Protein AF-A0A5R8NEC6-F1 (afdb_monomer_lite)

Secondary structure (DSSP, 8-state):
-HHHHHHHHHHHHHHHHHHHHT-GGGHHHHHHHHHHH-TTSHHHHHHH-HHHHHHHHHHHHHHHHHHHHT--GGGHHHHHHHHHHHHHHHHHHTT-

Radius of gyration: 14.36 Å; chains: 1; bounding box: 32×22×40 Å

Structure (mmCIF, N/CA/C/O backbone):
data_AF-A0A5R8NEC6-F1
#
_entry.id   AF-A0A5R8NEC6-F1
#
loop_
_atom_site.group_PDB
_atom_site.id
_atom_site.type_symbol
_atom_site.label_atom_id
_atom_site.label_alt_id
_atom_site.label_comp_id
_atom_site.label_asym_id
_atom_site.label_entity_id
_atom_site.label_seq_id
_atom_site.pdbx_PDB_ins_code
_atom_site.Cartn_x
_atom_site.Cartn_y
_atom_site.Cartn_z
_atom_site.occupancy
_atom_site.B_iso_or_equiv
_atom_site.auth_seq_id
_atom_site.auth_comp_id
_atom_site.auth_asym_id
_atom_site.auth_atom_id
_atom_site.pdbx_PDB_model_num
ATOM 1 N N . MET A 1 1 ? -15.737 1.776 15.494 1.00 89.31 1 MET A N 1
ATOM 2 C CA . MET A 1 1 ? -15.108 2.584 14.420 1.00 89.31 1 MET A CA 1
ATOM 3 C C . MET A 1 1 ? -13.775 2.006 13.953 1.00 89.31 1 MET A C 1
ATOM 5 O O . MET A 1 1 ? -13.574 1.937 12.751 1.00 89.31 1 MET A O 1
ATOM 9 N N . THR A 1 2 ? -12.916 1.511 14.851 1.00 95.81 2 THR A N 1
ATOM 10 C CA . THR A 1 2 ? -11.612 0.889 14.530 1.00 95.81 2 THR A CA 1
ATOM 11 C C . THR A 1 2 ? -11.653 -0.143 13.399 1.00 95.81 2 THR A C 1
ATOM 13 O O . THR A 1 2 ? -10.939 0.017 12.419 1.00 95.81 2 THR A O 1
ATOM 16 N N . VAL A 1 3 ? -12.521 -1.160 13.482 1.00 96.38 3 VAL A N 1
ATOM 17 C CA . VAL A 1 3 ? -12.609 -2.211 12.447 1.00 96.38 3 VAL A CA 1
ATOM 18 C C . VAL A 1 3 ? -12.964 -1.631 11.077 1.00 96.38 3 VAL A C 1
ATOM 20 O O . VAL A 1 3 ? -12.303 -1.944 10.095 1.00 96.38 3 VAL A O 1
ATOM 23 N N . LEU A 1 4 ? -13.958 -0.737 11.015 1.00 97.69 4 LEU A N 1
ATOM 24 C CA . LEU A 1 4 ? -14.341 -0.058 9.775 1.00 97.69 4 LEU A CA 1
ATOM 25 C C . LEU A 1 4 ? -13.160 0.722 9.178 1.00 97.69 4 LEU A C 1
ATOM 27 O O . LEU A 1 4 ? -12.907 0.608 7.984 1.00 97.69 4 LEU A O 1
ATOM 31 N N . ILE A 1 5 ? -12.412 1.462 10.005 1.00 97.88 5 ILE A N 1
ATOM 32 C CA . ILE A 1 5 ? -11.220 2.208 9.570 1.00 97.88 5 ILE A CA 1
ATOM 33 C C . ILE A 1 5 ? -10.177 1.261 8.975 1.00 97.88 5 ILE A C 1
ATOM 35 O O . ILE A 1 5 ? -9.671 1.532 7.892 1.00 97.88 5 ILE A O 1
ATOM 39 N N . LEU A 1 6 ? -9.881 0.142 9.642 1.00 97.69 6 LEU A N 1
ATOM 40 C CA . LEU A 1 6 ? -8.893 -0.822 9.155 1.00 97.69 6 LEU A CA 1
ATOM 41 C C . LEU A 1 6 ? -9.325 -1.493 7.848 1.00 97.69 6 LEU A C 1
ATOM 43 O O . LEU A 1 6 ? -8.501 -1.644 6.952 1.00 97.69 6 LEU A O 1
ATOM 47 N N . VAL A 1 7 ? -10.604 -1.856 7.713 1.00 98.19 7 VAL A N 1
ATOM 48 C CA . VAL A 1 7 ? -11.138 -2.441 6.473 1.00 98.19 7 VAL A CA 1
ATOM 49 C C . VAL A 1 7 ? -11.041 -1.442 5.323 1.00 98.19 7 VAL A C 1
ATOM 51 O O . VAL A 1 7 ? -10.497 -1.772 4.271 1.00 98.19 7 VAL A O 1
ATOM 54 N N . LEU A 1 8 ? -11.512 -0.206 5.523 1.00 98.25 8 LEU A N 1
ATOM 55 C CA . LEU A 1 8 ? -11.415 0.847 4.509 1.00 98.25 8 LEU A CA 1
ATOM 56 C C . LEU A 1 8 ? -9.959 1.151 4.151 1.00 98.25 8 LEU A C 1
ATOM 58 O O . LEU A 1 8 ? -9.640 1.346 2.980 1.00 98.25 8 LEU A O 1
ATOM 62 N N . TRP A 1 9 ? -9.069 1.147 5.141 1.00 98.31 9 TRP A N 1
ATOM 63 C CA . TRP A 1 9 ? -7.641 1.332 4.926 1.00 98.31 9 TRP A CA 1
ATOM 64 C C . TRP A 1 9 ? -7.026 0.195 4.100 1.00 98.31 9 TRP A C 1
ATOM 66 O O . TRP A 1 9 ? -6.323 0.480 3.135 1.00 98.31 9 TRP A O 1
ATOM 76 N N . VAL A 1 10 ? -7.333 -1.074 4.389 1.00 98.25 10 VAL A N 1
ATOM 77 C CA . VAL A 1 10 ? -6.856 -2.216 3.582 1.00 98.25 10 VAL A CA 1
ATOM 78 C C . VAL A 1 10 ? -7.362 -2.114 2.139 1.00 98.25 10 VAL A C 1
ATOM 80 O O . VAL A 1 10 ? -6.585 -2.295 1.203 1.00 98.25 10 VAL A O 1
ATOM 83 N N . LEU A 1 11 ? -8.632 -1.752 1.934 1.00 97.69 11 LEU A N 1
ATOM 84 C CA . LEU A 1 11 ? -9.184 -1.526 0.592 1.00 97.69 11 LEU A CA 1
ATOM 85 C C . LEU A 1 11 ? -8.492 -0.358 -0.128 1.00 97.69 11 LEU A C 1
ATOM 87 O O . LEU A 1 11 ? -8.232 -0.436 -1.331 1.00 97.69 11 LEU A O 1
ATOM 91 N N . ALA A 1 12 ? -8.145 0.708 0.596 1.00 98.06 12 ALA A N 1
ATOM 92 C CA . ALA A 1 12 ? -7.376 1.821 0.050 1.00 98.06 12 ALA A CA 1
ATOM 93 C C . ALA A 1 12 ? -5.956 1.385 -0.351 1.00 98.06 12 ALA A C 1
ATOM 95 O O . ALA A 1 12 ? -5.517 1.709 -1.457 1.00 98.06 12 ALA A O 1
ATOM 96 N N . VAL A 1 13 ? -5.264 0.599 0.485 1.00 98.31 13 VAL A N 1
ATOM 97 C CA . VAL A 1 13 ? -3.957 -0.002 0.155 1.00 98.31 13 VAL A CA 1
ATOM 98 C C . VAL A 1 13 ? -4.070 -0.848 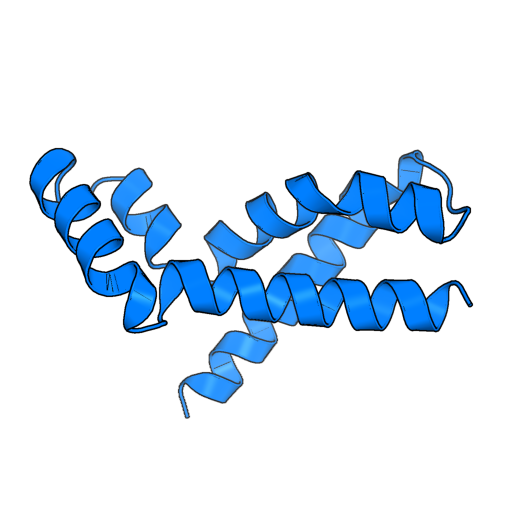-1.111 1.00 98.31 13 VAL A C 1
ATOM 100 O O . VAL A 1 13 ? -3.248 -0.693 -2.019 1.00 98.31 13 VAL A O 1
ATOM 103 N N . ALA A 1 14 ? -5.110 -1.676 -1.228 1.00 97.38 14 ALA A N 1
ATOM 104 C CA . ALA A 1 14 ? -5.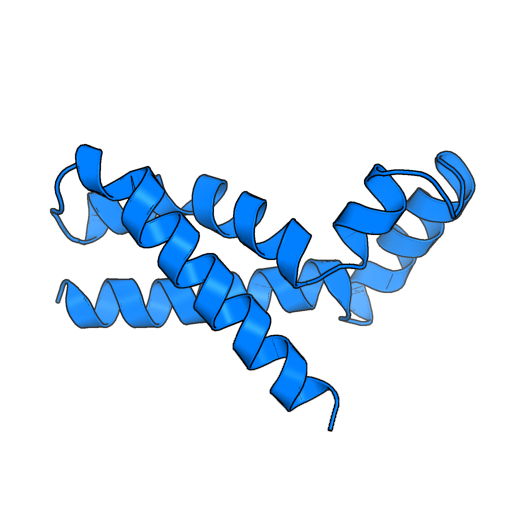350 -2.482 -2.419 1.00 97.38 14 ALA A CA 1
ATOM 105 C C . ALA A 1 14 ? -5.553 -1.623 -3.674 1.00 97.38 14 ALA A C 1
ATOM 107 O O . ALA A 1 14 ? -4.927 -1.871 -4.711 1.00 97.38 14 ALA A O 1
ATOM 108 N N . ARG A 1 15 ? -6.355 -0.556 -3.577 1.00 96.50 15 ARG A N 1
ATOM 109 C CA . ARG A 1 15 ? -6.608 0.350 -4.703 1.00 96.50 15 ARG A CA 1
ATOM 110 C C . ARG A 1 15 ? -5.348 1.088 -5.148 1.00 96.50 15 ARG A C 1
ATOM 112 O O . ARG A 1 15 ? -5.079 1.147 -6.347 1.00 96.50 15 ARG A O 1
ATOM 119 N N . VAL A 1 16 ? -4.567 1.618 -4.209 1.00 97.31 16 VAL A N 1
ATOM 120 C CA . VAL A 1 16 ? -3.304 2.311 -4.511 1.00 97.31 16 VAL A CA 1
ATOM 121 C C . VAL A 1 16 ? -2.283 1.341 -5.106 1.00 97.31 16 VAL A C 1
ATOM 123 O O . VAL A 1 16 ? -1.633 1.664 -6.095 1.00 97.31 16 VAL A O 1
ATOM 126 N N . THR A 1 17 ? -2.190 0.122 -4.576 1.00 97.19 17 THR A N 1
ATOM 127 C CA . THR A 1 17 ? -1.315 -0.929 -5.120 1.00 97.19 17 THR A CA 1
ATOM 128 C C . THR A 1 17 ? -1.675 -1.244 -6.572 1.00 97.19 17 THR A C 1
ATOM 130 O O . THR A 1 17 ? -0.793 -1.281 -7.432 1.00 97.19 17 THR A O 1
ATOM 133 N N . ARG A 1 18 ? -2.967 -1.410 -6.884 1.00 95.25 18 ARG A N 1
ATOM 134 C CA . ARG A 1 18 ? -3.441 -1.628 -8.260 1.00 95.25 18 ARG A CA 1
ATOM 135 C C . ARG A 1 18 ? -3.156 -0.429 -9.165 1.00 95.25 18 ARG A C 1
ATOM 137 O O . ARG A 1 18 ? -2.744 -0.627 -10.309 1.00 95.25 18 ARG A O 1
ATOM 144 N N . LEU A 1 19 ? -3.325 0.790 -8.646 1.00 95.75 19 LEU A N 1
ATOM 145 C CA . LEU A 1 19 ? -2.990 2.022 -9.358 1.00 95.75 19 LEU A CA 1
ATOM 146 C C . LEU A 1 19 ? -1.512 2.043 -9.747 1.00 95.75 19 LEU A C 1
ATOM 148 O O . LEU A 1 19 ? -1.198 2.342 -10.889 1.00 95.75 19 LEU A O 1
ATOM 152 N N . VAL A 1 20 ? -0.611 1.678 -8.834 1.00 95.75 20 VAL A N 1
ATOM 153 C CA . VAL A 1 20 ? 0.834 1.646 -9.105 1.00 95.75 20 VAL A CA 1
ATOM 154 C C . VAL A 1 20 ? 1.199 0.544 -10.097 1.00 95.75 20 VAL A C 1
ATOM 156 O O . VAL A 1 20 ? 2.011 0.784 -10.982 1.00 95.75 20 VAL A O 1
ATOM 159 N N . THR A 1 21 ? 0.608 -0.646 -9.961 1.00 95.50 21 THR A N 1
ATOM 160 C CA . THR A 1 21 ? 1.134 -1.862 -10.607 1.00 95.50 21 THR A CA 1
ATOM 161 C C . THR A 1 21 ? 0.443 -2.297 -11.880 1.00 95.50 21 THR A C 1
ATOM 163 O O . THR A 1 21 ? 1.066 -3.005 -12.672 1.00 95.50 21 THR A O 1
ATOM 166 N N . ARG A 1 22 ? -0.820 -1.913 -12.099 1.00 93.19 22 ARG A N 1
ATOM 167 C CA . ARG A 1 22 ? -1.636 -2.427 -13.216 1.00 93.19 22 ARG A CA 1
ATOM 168 C C . ARG A 1 22 ? -2.396 -1.346 -13.971 1.00 93.19 22 ARG A C 1
ATOM 170 O O . ARG A 1 22 ? -2.528 -1.457 -15.186 1.00 93.19 22 ARG A O 1
ATOM 177 N N . ASP A 1 23 ? -2.858 -0.303 -13.292 1.00 94.38 23 ASP A N 1
ATOM 178 C CA . ASP A 1 23 ? -3.777 0.681 -13.869 1.00 94.38 23 ASP A CA 1
ATOM 179 C C . ASP A 1 23 ? -3.195 1.435 -15.077 1.00 94.38 23 ASP A C 1
ATOM 181 O O . ASP A 1 23 ? -2.049 1.892 -15.064 1.00 94.38 23 ASP A O 1
ATOM 185 N N . LYS A 1 24 ? -4.002 1.581 -16.133 1.00 93.81 24 LYS A N 1
ATOM 186 C CA . LYS A 1 24 ? -3.602 2.229 -17.388 1.00 93.81 24 LYS A CA 1
ATOM 187 C C . LYS A 1 24 ? -3.104 3.658 -17.165 1.00 93.81 24 LYS A C 1
ATOM 189 O O . LYS A 1 24 ? -2.198 4.096 -17.867 1.00 93.81 24 LYS A O 1
ATOM 194 N N . LEU A 1 25 ? -3.629 4.357 -16.158 1.00 95.12 25 LEU A N 1
ATOM 195 C CA . LEU A 1 25 ? -3.241 5.734 -15.861 1.00 95.12 25 LEU A CA 1
ATOM 196 C C . LEU A 1 25 ? -1.751 5.873 -15.504 1.00 95.12 25 LEU A C 1
ATOM 198 O O . LEU A 1 25 ? -1.125 6.871 -15.852 1.00 95.12 25 LEU A O 1
ATOM 202 N N . THR A 1 26 ? -1.161 4.875 -14.841 1.00 95.06 26 THR A N 1
ATOM 203 C CA . THR A 1 26 ? 0.258 4.883 -14.434 1.00 95.06 26 THR A CA 1
ATOM 204 C C . THR A 1 26 ? 1.159 4.099 -15.384 1.00 95.06 26 THR A C 1
ATOM 206 O O . THR A 1 26 ? 2.362 3.984 -15.147 1.00 95.06 26 THR A O 1
ATOM 209 N N . GLU A 1 27 ? 0.619 3.561 -16.477 1.00 95.81 27 GLU A N 1
ATOM 210 C CA . GLU A 1 27 ? 1.410 2.912 -17.524 1.00 95.81 27 GLU A CA 1
ATOM 211 C C . GLU A 1 27 ? 2.547 3.797 -18.073 1.00 95.81 27 GLU A C 1
ATOM 213 O O . GLU A 1 27 ? 3.673 3.298 -18.115 1.00 95.81 27 GLU A O 1
ATOM 218 N N . PRO A 1 28 ? 2.352 5.091 -18.425 1.00 95.56 28 PRO A N 1
ATOM 219 C CA . PRO A 1 28 ? 3.456 5.922 -18.916 1.00 95.56 28 PRO A CA 1
ATOM 220 C C . PRO A 1 28 ? 4.571 6.099 -17.877 1.00 95.56 28 PRO A C 1
ATOM 222 O O . PRO A 1 28 ? 5.746 6.183 -18.226 1.00 95.56 28 PRO A O 1
ATOM 225 N N . PHE A 1 29 ? 4.228 6.112 -16.586 1.00 95.06 29 PHE A N 1
ATOM 226 C CA . PHE A 1 29 ? 5.220 6.147 -15.514 1.00 95.06 29 PHE A CA 1
ATOM 227 C C . PHE A 1 29 ? 6.000 4.829 -15.431 1.00 95.06 29 PHE A C 1
ATOM 229 O O . PHE A 1 29 ? 7.227 4.841 -15.348 1.00 95.06 29 PHE A O 1
ATOM 236 N N . ARG A 1 30 ? 5.314 3.684 -15.504 1.00 94.62 30 ARG A N 1
ATOM 237 C CA . ARG A 1 30 ? 5.949 2.358 -15.459 1.00 94.62 30 ARG A CA 1
ATOM 238 C C . ARG A 1 30 ? 6.882 2.119 -16.645 1.00 94.62 30 ARG A C 1
ATOM 240 O O . ARG A 1 30 ? 8.007 1.660 -16.450 1.00 94.62 30 ARG A O 1
ATOM 247 N N . THR A 1 31 ? 6.468 2.488 -17.854 1.00 95.62 31 THR A N 1
ATOM 248 C CA . THR A 1 31 ? 7.322 2.385 -19.049 1.00 95.62 31 THR A CA 1
ATOM 249 C C . THR A 1 31 ? 8.513 3.339 -18.970 1.00 95.62 31 THR A C 1
ATOM 251 O O . THR A 1 31 ? 9.638 2.951 -19.295 1.00 95.62 31 THR A O 1
ATOM 254 N N . TRP A 1 32 ? 8.320 4.554 -18.448 1.00 96.12 32 TRP A N 1
ATOM 255 C CA . TRP A 1 32 ? 9.422 5.473 -18.157 1.00 96.12 32 TRP A CA 1
ATOM 256 C C . TRP A 1 32 ? 10.426 4.888 -17.148 1.00 96.12 32 TRP A C 1
ATOM 258 O O . TRP A 1 32 ? 11.636 4.984 -17.354 1.00 96.12 32 TRP A O 1
ATOM 268 N N . VAL A 1 33 ? 9.959 4.221 -16.086 1.00 95.69 33 VAL A N 1
ATOM 269 C CA . VAL A 1 33 ? 10.841 3.540 -15.121 1.00 95.69 33 VAL A CA 1
ATOM 270 C C . VAL A 1 33 ? 11.653 2.438 -15.804 1.00 95.69 33 VAL A C 1
ATOM 272 O O . VAL A 1 33 ? 12.870 2.390 -15.623 1.00 95.69 33 VAL A O 1
ATOM 275 N N . VAL A 1 34 ? 11.013 1.592 -16.614 1.00 95.94 34 VAL A N 1
ATOM 276 C CA . VAL A 1 34 ? 11.686 0.494 -17.331 1.00 95.94 34 VAL A CA 1
ATOM 277 C C . VAL A 1 34 ? 12.731 1.030 -18.308 1.00 95.94 34 VAL A C 1
ATOM 279 O O . VAL A 1 34 ? 13.868 0.565 -18.304 1.00 95.94 34 VAL A O 1
ATOM 282 N N . THR A 1 35 ? 12.393 2.051 -19.096 1.00 96.38 35 THR A N 1
ATOM 283 C CA . THR A 1 35 ? 13.333 2.666 -20.052 1.00 96.38 35 THR A CA 1
ATOM 284 C C . THR A 1 35 ? 14.520 3.350 -19.370 1.00 96.38 35 THR A C 1
ATOM 286 O O . THR A 1 35 ? 15.615 3.365 -19.926 1.00 96.38 35 THR A O 1
ATOM 289 N N . ARG A 1 36 ? 14.344 3.892 -18.156 1.00 96.25 36 ARG A N 1
ATOM 290 C CA . ARG A 1 36 ? 15.411 4.567 -17.393 1.00 96.25 36 ARG A CA 1
ATOM 291 C C . ARG A 1 36 ? 16.286 3.624 -16.571 1.00 96.25 36 ARG A C 1
ATOM 293 O O . ARG A 1 36 ? 17.464 3.916 -16.381 1.00 96.25 36 ARG A O 1
ATOM 300 N N . ARG A 1 37 ? 15.706 2.577 -15.981 1.00 95.06 37 ARG A N 1
ATOM 301 C CA . ARG A 1 37 ? 16.382 1.707 -14.999 1.00 95.06 37 ARG A CA 1
ATOM 302 C C . ARG A 1 37 ? 16.710 0.319 -15.541 1.00 95.06 37 ARG A C 1
ATOM 304 O O . ARG A 1 37 ? 17.524 -0.366 -14.935 1.00 95.06 37 ARG A O 1
ATOM 311 N N . GLY A 1 38 ? 16.120 -0.068 -16.668 1.00 94.00 38 GLY A N 1
ATOM 312 C CA . GLY A 1 38 ? 16.207 -1.411 -17.224 1.00 94.00 38 GLY A CA 1
ATOM 313 C C . GLY A 1 38 ? 15.080 -2.313 -16.722 1.00 94.00 38 GLY A C 1
ATOM 314 O O . GLY A 1 38 ? 14.557 -2.135 -15.615 1.00 94.00 38 GLY A O 1
ATOM 315 N N . VAL A 1 39 ? 14.716 -3.286 -17.558 1.00 92.62 39 VAL A N 1
ATOM 316 C CA . VAL A 1 39 ? 13.624 -4.238 -17.302 1.00 92.62 39 VAL A CA 1
ATOM 317 C C . VAL A 1 39 ? 13.901 -5.137 -16.095 1.00 92.62 39 VAL A C 1
ATOM 319 O O . VAL A 1 39 ? 12.998 -5.367 -15.298 1.00 92.62 39 VAL A O 1
ATOM 322 N N . ASP A 1 40 ? 15.160 -5.528 -15.887 1.00 93.75 40 ASP A N 1
ATOM 323 C CA . ASP A 1 40 ? 15.574 -6.415 -14.788 1.00 93.75 40 ASP A CA 1
ATOM 324 C C . ASP A 1 40 ? 15.894 -5.668 -13.483 1.00 93.75 40 ASP A C 1
ATOM 326 O O . ASP A 1 40 ? 16.380 -6.247 -12.510 1.00 93.75 40 ASP A O 1
ATOM 330 N N . SER A 1 41 ? 15.655 -4.355 -13.434 1.00 95.31 41 SER A N 1
ATOM 331 C CA . SER A 1 41 ? 15.946 -3.573 -12.234 1.00 95.31 41 SER A CA 1
ATOM 332 C C . SER A 1 41 ? 14.944 -3.849 -11.112 1.00 95.31 41 SER A C 1
ATOM 334 O O . SER A 1 41 ? 13.741 -3.991 -11.333 1.00 95.31 41 SER A O 1
ATOM 336 N N . GLN A 1 42 ? 15.416 -3.812 -9.862 1.00 95.69 42 GLN A N 1
ATOM 337 C CA . GLN A 1 42 ? 14.545 -3.954 -8.687 1.00 95.69 42 GLN A CA 1
ATOM 338 C C . GLN A 1 42 ? 13.443 -2.883 -8.636 1.00 95.69 42 GLN A C 1
ATOM 340 O O . GLN A 1 42 ? 12.353 -3.139 -8.134 1.00 95.69 42 GLN A O 1
ATOM 345 N N . ILE A 1 43 ? 13.708 -1.688 -9.179 1.00 94.25 43 ILE A N 1
ATOM 346 C CA . ILE A 1 43 ? 12.722 -0.603 -9.259 1.00 94.25 43 ILE A CA 1
ATOM 347 C C . ILE A 1 43 ? 11.632 -0.948 -10.279 1.00 94.25 43 ILE A C 1
ATOM 349 O O . ILE A 1 43 ? 10.454 -0.751 -9.986 1.00 94.25 43 ILE A O 1
ATOM 353 N N . ALA A 1 44 ? 11.999 -1.490 -11.446 1.00 94.31 44 ALA A N 1
ATOM 354 C CA . ALA A 1 44 ? 11.022 -1.984 -12.411 1.00 94.31 44 ALA A CA 1
ATOM 355 C C . ALA A 1 44 ? 10.164 -3.099 -11.796 1.00 94.31 44 ALA A C 1
ATOM 357 O O . ALA A 1 44 ? 8.940 -3.050 -11.908 1.00 94.31 44 ALA A O 1
ATOM 358 N N . TYR A 1 45 ? 10.775 -4.032 -11.060 1.00 94.88 45 TYR A N 1
ATOM 359 C CA . TYR A 1 45 ? 10.047 -5.076 -10.338 1.00 94.88 45 TYR A CA 1
ATOM 360 C C . TYR A 1 45 ? 9.075 -4.502 -9.292 1.00 94.88 45 TYR A C 1
ATOM 362 O O . TYR A 1 45 ? 7.908 -4.895 -9.245 1.00 94.88 45 TYR A O 1
ATOM 370 N N . LEU A 1 46 ? 9.510 -3.513 -8.504 1.00 95.81 46 LEU A N 1
ATOM 371 C CA . LEU A 1 46 ? 8.691 -2.870 -7.473 1.00 95.81 46 LEU A CA 1
ATOM 372 C C . LEU A 1 46 ? 7.417 -2.225 -8.037 1.00 95.81 46 LEU A C 1
ATOM 374 O O . LEU A 1 46 ? 6.370 -2.307 -7.401 1.00 95.81 46 LEU A O 1
ATOM 378 N N . VAL A 1 47 ? 7.484 -1.597 -9.215 1.00 95.94 47 VAL A N 1
ATOM 379 C CA . VAL A 1 47 ? 6.323 -0.919 -9.823 1.00 95.94 47 VAL A CA 1
ATOM 380 C C . VAL A 1 47 ? 5.439 -1.845 -10.663 1.00 95.94 47 VAL A C 1
ATOM 382 O O . VAL A 1 47 ? 4.425 -1.388 -11.176 1.00 95.94 47 VAL A O 1
ATOM 385 N N . HIS A 1 48 ? 5.779 -3.130 -10.798 1.00 95.25 48 HIS A N 1
ATOM 386 C CA . HIS A 1 48 ? 4.952 -4.124 -11.502 1.00 95.25 48 HIS A CA 1
ATOM 387 C C . HIS A 1 48 ? 4.426 -5.236 -10.582 1.00 95.25 48 HIS A C 1
ATOM 389 O O . HIS A 1 48 ? 3.385 -5.825 -10.870 1.00 95.25 48 HIS A O 1
ATOM 395 N N . CYS A 1 49 ? 5.096 -5.518 -9.463 1.00 94.88 49 CYS A N 1
ATOM 396 C CA . CYS A 1 49 ? 4.699 -6.572 -8.536 1.00 94.88 49 CYS A CA 1
ATOM 397 C C . CYS A 1 49 ? 3.769 -6.041 -7.434 1.00 94.88 49 CYS A C 1
ATOM 399 O O . CYS A 1 49 ? 4.203 -5.306 -6.545 1.00 94.88 49 CYS A O 1
ATOM 401 N N . SER A 1 50 ? 2.500 -6.467 -7.454 1.00 95.81 50 SER A N 1
ATOM 402 C CA . SER A 1 50 ? 1.471 -6.079 -6.473 1.00 95.81 50 SER A CA 1
ATOM 403 C C . SER A 1 50 ? 1.842 -6.454 -5.038 1.00 95.81 50 SER A C 1
ATOM 405 O O . SER A 1 50 ? 1.666 -5.656 -4.117 1.00 95.81 50 SER A O 1
ATOM 407 N N . TRP A 1 51 ? 2.409 -7.643 -4.844 1.00 94.94 51 TRP A N 1
ATOM 408 C CA . TRP A 1 51 ? 2.859 -8.120 -3.537 1.00 94.94 51 TRP A CA 1
ATOM 409 C C . TRP A 1 51 ? 3.925 -7.191 -2.959 1.00 94.94 51 TRP A C 1
ATOM 411 O O . TRP A 1 51 ? 3.776 -6.697 -1.843 1.00 94.94 51 TRP A O 1
ATOM 421 N N . CYS A 1 52 ? 4.950 -6.870 -3.749 1.00 95.44 52 CYS A N 1
ATOM 422 C CA . CYS A 1 52 ? 6.057 -6.032 -3.305 1.00 95.44 52 CYS A CA 1
ATOM 423 C C . CYS A 1 52 ? 5.638 -4.579 -3.089 1.00 95.44 52 CYS A C 1
ATOM 425 O O . CYS A 1 52 ? 5.986 -3.997 -2.063 1.00 95.44 52 CYS A O 1
ATOM 427 N N . SER A 1 53 ? 4.871 -3.988 -4.009 1.00 96.88 53 SER A N 1
ATOM 428 C CA . SER A 1 53 ? 4.428 -2.599 -3.860 1.00 96.88 53 SER A CA 1
ATOM 429 C C . SER A 1 53 ? 3.491 -2.421 -2.665 1.00 96.88 53 SER A C 1
ATOM 431 O O . SER A 1 53 ? 3.573 -1.405 -1.976 1.00 96.88 53 SER A O 1
ATOM 433 N N . SER A 1 54 ? 2.626 -3.406 -2.388 1.00 97.25 54 SER A N 1
ATOM 434 C CA . SER A 1 54 ? 1.644 -3.312 -1.300 1.00 97.25 54 SER A CA 1
ATOM 435 C C . SER A 1 54 ? 2.286 -3.208 0.082 1.00 97.25 54 SER A C 1
ATOM 437 O O . SER A 1 54 ? 1.749 -2.496 0.925 1.00 97.25 54 SER A O 1
ATOM 439 N N . ILE A 1 55 ? 3.450 -3.837 0.304 1.00 98.06 55 ILE A N 1
ATOM 440 C CA . ILE A 1 55 ? 4.219 -3.697 1.552 1.00 98.06 55 ILE A CA 1
ATOM 441 C C . ILE A 1 55 ? 4.537 -2.220 1.780 1.00 98.06 55 ILE A C 1
ATOM 443 O O . ILE A 1 55 ? 4.189 -1.656 2.815 1.00 98.06 55 ILE A O 1
ATOM 447 N N . TRP A 1 56 ? 5.139 -1.563 0.789 1.00 97.81 56 TRP A N 1
ATOM 448 C CA . TRP A 1 56 ? 5.550 -0.165 0.909 1.00 97.81 56 TRP A CA 1
ATOM 449 C C . TRP A 1 56 ? 4.364 0.788 1.050 1.00 97.81 56 TRP A C 1
ATOM 451 O O . TRP A 1 56 ? 4.409 1.698 1.876 1.00 97.81 56 TRP A O 1
ATOM 461 N N . VAL A 1 57 ? 3.280 0.553 0.308 1.00 98.00 57 VAL A N 1
ATOM 462 C CA . VAL A 1 57 ? 2.042 1.339 0.436 1.00 98.00 57 VAL A CA 1
ATOM 463 C C . VAL A 1 57 ? 1.425 1.171 1.830 1.00 98.00 57 VAL A C 1
ATOM 465 O O . VAL A 1 57 ? 1.019 2.160 2.448 1.00 98.00 57 VAL A O 1
ATOM 468 N N . ALA A 1 58 ? 1.378 -0.056 2.353 1.00 98.31 58 ALA A N 1
ATOM 469 C CA . ALA A 1 58 ? 0.848 -0.337 3.682 1.00 98.31 58 ALA A CA 1
ATOM 470 C C . ALA A 1 58 ? 1.698 0.326 4.773 1.00 98.31 58 ALA A C 1
ATOM 472 O O . ALA A 1 58 ? 1.152 1.029 5.617 1.00 98.31 58 ALA A O 1
ATOM 473 N N . PHE A 1 59 ? 3.026 0.190 4.730 1.00 98.25 59 PHE A N 1
ATOM 474 C CA . PHE A 1 59 ? 3.914 0.835 5.705 1.00 98.25 59 PHE A CA 1
ATOM 475 C C . PHE A 1 59 ? 3.842 2.365 5.651 1.00 98.25 59 PHE A C 1
ATOM 477 O O . PHE A 1 59 ? 3.826 3.007 6.700 1.00 98.25 59 PHE A O 1
ATOM 484 N N . ALA A 1 60 ? 3.736 2.954 4.457 1.00 98.00 60 ALA A N 1
ATOM 485 C CA . ALA A 1 60 ? 3.612 4.402 4.304 1.00 98.00 60 ALA A CA 1
ATOM 486 C C . ALA A 1 60 ? 2.296 4.956 4.883 1.00 98.00 60 ALA A C 1
ATOM 488 O O . ALA A 1 60 ? 2.260 6.092 5.350 1.00 98.00 60 ALA A O 1
ATOM 489 N N . THR A 1 61 ? 1.215 4.169 4.864 1.00 98.00 61 THR A N 1
ATOM 490 C CA . THR A 1 61 ? -0.132 4.622 5.266 1.00 98.00 61 THR A CA 1
ATOM 491 C C . THR A 1 61 ? -0.594 4.102 6.632 1.00 98.00 61 THR A C 1
ATOM 493 O O . THR A 1 61 ? -1.506 4.684 7.223 1.00 98.00 61 THR A O 1
ATOM 496 N N . ALA A 1 62 ? 0.047 3.066 7.183 1.00 97.88 62 ALA A N 1
ATOM 497 C CA . ALA A 1 62 ? -0.270 2.495 8.494 1.00 97.88 62 ALA A CA 1
ATOM 498 C C . ALA A 1 62 ? -0.252 3.521 9.646 1.00 97.88 62 ALA A C 1
ATOM 500 O O . ALA A 1 62 ? -1.164 3.463 10.473 1.00 97.88 62 ALA A O 1
ATOM 501 N N . PRO A 1 63 ? 0.682 4.499 9.710 1.00 98.12 63 PRO A N 1
ATOM 502 C CA . PRO A 1 63 ? 0.638 5.556 10.721 1.00 98.12 63 PRO A CA 1
ATOM 503 C C . PRO A 1 63 ? -0.699 6.299 10.788 1.00 98.12 63 PRO A C 1
ATOM 505 O O . PRO A 1 63 ? -1.230 6.524 11.875 1.00 98.12 63 PRO A O 1
ATOM 508 N N . ALA A 1 64 ? -1.276 6.634 9.630 1.00 97.38 64 ALA A N 1
ATOM 509 C CA . ALA A 1 64 ? -2.562 7.317 9.563 1.00 97.38 64 ALA A CA 1
ATOM 510 C C . ALA A 1 64 ? -3.698 6.409 10.055 1.00 97.38 64 ALA A C 1
ATOM 512 O O . ALA A 1 64 ? -4.545 6.848 10.830 1.00 97.38 64 ALA A O 1
ATOM 513 N N . ALA A 1 65 ? -3.690 5.128 9.672 1.00 97.31 65 ALA A N 1
ATOM 514 C CA . ALA A 1 65 ? -4.678 4.159 10.143 1.00 97.31 65 ALA A CA 1
ATOM 515 C C . ALA A 1 65 ? -4.626 3.972 11.670 1.00 97.31 65 ALA A C 1
ATOM 517 O O . ALA A 1 65 ? -5.67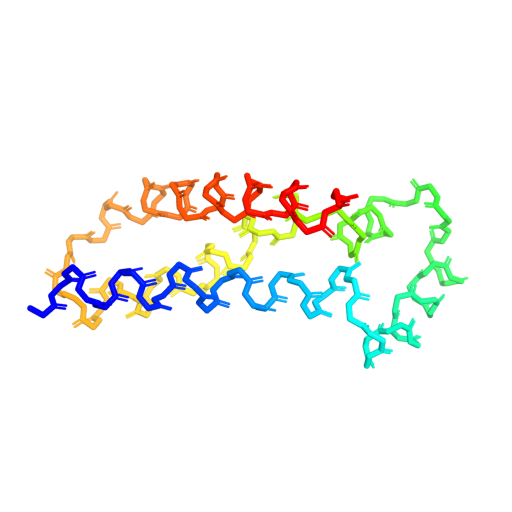1 3.924 12.319 1.00 97.31 65 ALA A O 1
ATOM 518 N N . ILE A 1 66 ? -3.428 3.918 12.262 1.00 97.69 66 ILE A N 1
ATOM 519 C CA . ILE A 1 66 ? -3.231 3.808 13.718 1.00 97.69 66 ILE A CA 1
ATOM 520 C C . ILE A 1 66 ? -3.737 5.061 14.425 1.00 97.69 66 ILE A C 1
ATOM 522 O O . ILE A 1 66 ? -4.544 4.949 15.348 1.00 97.69 66 ILE A O 1
ATOM 526 N N . ALA A 1 67 ? -3.331 6.242 13.953 1.00 97.50 67 ALA A N 1
ATOM 527 C CA . ALA A 1 67 ? -3.743 7.515 14.534 1.00 97.50 67 ALA A CA 1
ATOM 528 C C . ALA A 1 67 ? -5.271 7.698 14.510 1.00 97.50 67 ALA A C 1
ATOM 530 O O . ALA A 1 67 ? -5.854 8.132 15.500 1.00 97.50 67 ALA A O 1
ATOM 531 N N . LEU A 1 68 ? -5.932 7.317 13.410 1.00 97.25 68 LEU A N 1
ATOM 532 C CA . LEU A 1 68 ? -7.388 7.426 13.265 1.00 97.25 68 LEU A CA 1
ATOM 533 C C . LEU A 1 68 ? -8.161 6.362 14.059 1.00 97.25 68 LEU A C 1
ATOM 535 O O . LEU A 1 68 ? -9.305 6.591 14.444 1.00 97.25 68 LEU A O 1
ATOM 539 N N . SER A 1 69 ? -7.569 5.187 14.281 1.00 96.69 69 SER A N 1
ATOM 540 C CA . SER A 1 69 ? -8.236 4.062 14.948 1.00 96.69 69 SER A CA 1
ATOM 541 C C . SER A 1 69 ? -8.005 3.984 16.459 1.00 96.69 69 SER A C 1
ATOM 543 O O . SER A 1 69 ? -8.702 3.209 17.122 1.00 96.69 69 SER A O 1
ATOM 545 N N . GLY A 1 70 ? -7.051 4.759 16.987 1.00 96.12 70 GLY A N 1
ATOM 546 C CA . GLY A 1 70 ? -6.658 4.758 18.399 1.00 96.12 70 GLY A CA 1
ATOM 547 C C . GLY A 1 70 ? -5.833 3.536 18.819 1.00 96.12 70 GLY A C 1
ATOM 548 O O . GLY A 1 70 ? -5.742 3.240 20.008 1.00 96.12 70 GLY A O 1
ATOM 549 N N . LEU A 1 71 ? -5.270 2.792 17.861 1.00 96.19 71 LEU A N 1
ATOM 550 C CA . LEU A 1 71 ? -4.454 1.609 18.137 1.00 96.19 71 LEU A CA 1
ATOM 551 C C . LEU A 1 71 ? -3.060 1.976 18.664 1.00 96.19 71 LEU A C 1
ATOM 553 O O . LEU A 1 71 ? -2.570 3.091 18.500 1.00 96.19 71 LEU A O 1
ATOM 557 N N . SER A 1 72 ? -2.390 1.001 19.280 1.00 97.25 72 SER A N 1
ATOM 558 C CA . SER A 1 72 ? -0.992 1.147 19.689 1.00 97.25 72 SER A CA 1
ATOM 559 C C . SER A 1 72 ? -0.062 1.187 18.475 1.00 97.25 72 SER A C 1
ATOM 561 O O . SER A 1 72 ? -0.175 0.360 17.569 1.00 97.25 72 SER A O 1
ATOM 563 N N . TRP A 1 73 ? 0.922 2.087 18.500 1.00 96.94 73 TRP A N 1
ATOM 564 C CA . TRP A 1 73 ? 1.959 2.208 17.468 1.00 96.94 73 TRP A CA 1
ATOM 565 C C . TRP A 1 73 ? 2.805 0.940 17.290 1.00 96.94 73 TRP A C 1
ATOM 567 O O . TRP A 1 73 ? 3.303 0.685 16.197 1.00 96.94 73 TRP A O 1
ATOM 577 N N . TRP A 1 74 ? 2.899 0.090 18.316 1.00 97.00 74 TRP A N 1
ATOM 578 C CA . TRP A 1 74 ? 3.560 -1.219 18.230 1.00 97.00 74 TRP A CA 1
ATOM 579 C C . TRP A 1 74 ? 2.898 -2.176 17.235 1.00 97.00 74 TRP A C 1
ATOM 581 O O . TRP A 1 74 ? 3.545 -3.099 16.745 1.00 97.00 74 TRP A O 1
ATOM 591 N N . LEU A 1 75 ? 1.621 -1.957 16.910 1.00 97.31 75 LEU A N 1
ATOM 592 C CA . LEU A 1 75 ? 0.896 -2.779 15.945 1.00 97.31 75 LEU A CA 1
ATOM 593 C C . LEU A 1 75 ? 1.229 -2.428 14.493 1.00 97.31 75 LEU A C 1
ATOM 595 O O . LEU A 1 75 ? 0.814 -3.167 13.606 1.00 97.31 75 LEU A O 1
ATOM 599 N N . LEU A 1 76 ? 1.989 -1.357 14.235 1.00 97.56 76 LEU A N 1
ATOM 600 C CA . LEU A 1 76 ? 2.340 -0.902 12.888 1.00 97.56 76 LEU A CA 1
ATOM 601 C C . LEU A 1 76 ? 2.869 -2.013 11.976 1.00 97.56 76 LEU A C 1
ATOM 603 O O . LEU A 1 76 ? 2.241 -2.235 10.938 1.00 97.56 76 LEU A O 1
ATOM 607 N N . PRO A 1 77 ? 3.949 -2.746 12.317 1.00 97.62 77 PRO A N 1
ATOM 608 C CA . PRO A 1 77 ? 4.438 -3.803 11.437 1.00 97.62 77 PRO A CA 1
ATOM 609 C C . PRO A 1 77 ? 3.401 -4.916 11.242 1.00 97.62 77 PRO A C 1
ATOM 611 O O . PRO A 1 77 ? 3.280 -5.451 10.146 1.00 97.62 77 PRO A O 1
ATOM 614 N N . ILE A 1 78 ? 2.609 -5.230 12.270 1.00 97.94 78 ILE A N 1
ATOM 615 C CA . ILE A 1 78 ? 1.627 -6.320 12.233 1.00 97.94 78 ILE A CA 1
ATOM 616 C C . ILE A 1 78 ? 0.481 -5.977 11.277 1.00 97.94 78 ILE A C 1
ATOM 618 O O . ILE A 1 78 ? 0.176 -6.756 10.374 1.00 97.94 78 ILE A O 1
ATOM 622 N N . ILE A 1 79 ? -0.133 -4.800 11.429 1.00 97.69 79 ILE A N 1
ATOM 623 C CA . ILE A 1 79 ? -1.259 -4.396 10.578 1.00 97.69 79 ILE A CA 1
ATOM 624 C C . ILE A 1 79 ? -0.806 -4.101 9.145 1.00 97.69 79 ILE A C 1
ATOM 626 O O . ILE A 1 79 ? -1.546 -4.401 8.212 1.00 97.69 79 ILE A O 1
ATOM 630 N N . ALA A 1 80 ? 0.403 -3.554 8.954 1.00 98.25 80 ALA A N 1
ATOM 631 C CA . ALA A 1 80 ? 0.953 -3.273 7.628 1.00 98.25 80 ALA A CA 1
ATOM 632 C C . ALA A 1 80 ? 1.197 -4.567 6.844 1.00 98.25 80 ALA A C 1
ATOM 634 O O . ALA A 1 80 ? 0.772 -4.681 5.693 1.00 98.25 80 ALA A O 1
ATOM 635 N N . LEU A 1 81 ? 1.815 -5.567 7.479 1.00 98.12 81 LEU A N 1
ATOM 636 C CA . LEU A 1 81 ? 2.036 -6.873 6.860 1.00 98.12 81 LEU A CA 1
ATOM 637 C C . LEU A 1 81 ? 0.718 -7.612 6.603 1.00 98.12 81 LEU A C 1
ATOM 639 O O . LEU A 1 81 ? 0.555 -8.192 5.531 1.00 98.12 81 LEU A O 1
ATOM 643 N N . ALA A 1 82 ? -0.250 -7.536 7.523 1.00 98.06 82 ALA A N 1
ATOM 644 C CA . ALA A 1 82 ? -1.577 -8.114 7.312 1.00 98.06 82 ALA A CA 1
ATOM 645 C C . ALA A 1 82 ? -2.298 -7.470 6.112 1.00 98.06 82 ALA A C 1
ATOM 647 O O . ALA A 1 82 ? -2.806 -8.178 5.242 1.00 98.06 82 ALA A O 1
ATOM 648 N N . ALA A 1 83 ? -2.296 -6.136 6.019 1.00 98.00 83 ALA A N 1
ATOM 649 C CA . ALA A 1 83 ? -2.900 -5.415 4.899 1.00 98.00 83 ALA A CA 1
ATOM 650 C C . ALA A 1 83 ? -2.203 -5.716 3.563 1.00 98.00 83 ALA A C 1
ATOM 652 O O . ALA A 1 83 ? -2.875 -5.895 2.544 1.00 98.00 83 ALA A O 1
ATOM 653 N N . SER A 1 84 ? -0.871 -5.819 3.563 1.00 97.94 84 SER A N 1
ATOM 654 C CA . SER A 1 84 ? -0.102 -6.221 2.383 1.00 97.94 84 SER A CA 1
ATOM 655 C C . SER A 1 84 ? -0.430 -7.650 1.945 1.00 97.94 84 SER A C 1
ATOM 657 O O . SER A 1 84 ? -0.670 -7.874 0.760 1.00 97.94 84 SER A O 1
ATOM 659 N N . HIS A 1 85 ? -0.532 -8.599 2.880 1.00 97.81 85 HIS A N 1
ATOM 660 C CA . HIS A 1 85 ? -0.887 -9.982 2.561 1.00 97.81 85 HIS A CA 1
ATOM 661 C C . HIS A 1 85 ? -2.283 -10.084 1.931 1.00 97.81 85 HIS A C 1
ATOM 663 O O . HIS A 1 85 ? -2.446 -10.702 0.879 1.00 97.81 85 HIS A O 1
ATOM 669 N N . LEU A 1 86 ? -3.277 -9.405 2.515 1.00 97.31 86 LEU A N 1
ATOM 670 C CA . LEU A 1 86 ? -4.639 -9.354 1.971 1.00 97.31 86 LEU A CA 1
ATOM 671 C C . LEU A 1 86 ? -4.690 -8.688 0.590 1.00 97.31 86 LEU A C 1
ATOM 673 O O . LEU A 1 86 ? -5.397 -9.159 -0.299 1.00 97.31 86 LEU A O 1
ATOM 677 N N . THR A 1 87 ? -3.911 -7.624 0.387 1.00 96.62 87 THR A N 1
ATOM 678 C CA . THR A 1 87 ? -3.799 -6.951 -0.915 1.00 96.62 87 THR A CA 1
ATOM 679 C C . THR A 1 87 ? -3.157 -7.858 -1.969 1.00 96.62 87 THR A C 1
ATOM 681 O O . THR A 1 87 ? -3.626 -7.913 -3.107 1.00 96.62 87 THR A O 1
ATOM 684 N N . GLY A 1 88 ? -2.103 -8.589 -1.595 1.00 94.31 88 GLY A N 1
ATOM 685 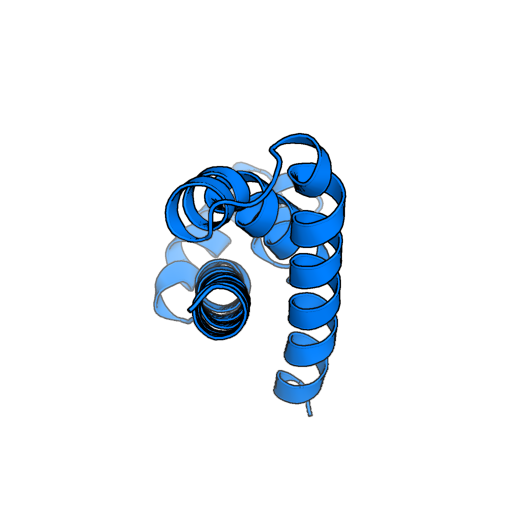C CA . GLY A 1 88 ? -1.447 -9.575 -2.453 1.00 94.31 88 GLY A CA 1
ATOM 686 C C . GLY A 1 88 ? -2.419 -10.661 -2.909 1.00 94.31 88 GLY A C 1
ATOM 687 O O . GLY A 1 88 ? -2.552 -10.888 -4.112 1.00 94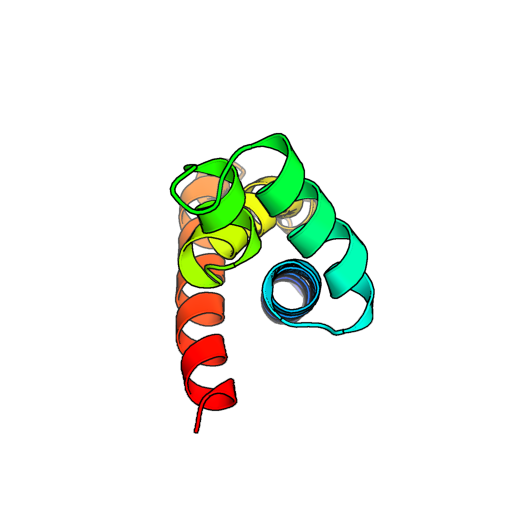.31 88 GLY A O 1
ATOM 688 N N . LEU A 1 89 ? -3.168 -11.247 -1.970 1.00 94.88 89 LEU A N 1
ATOM 689 C CA . LEU A 1 89 ? -4.214 -12.231 -2.267 1.00 94.88 89 LEU A CA 1
ATOM 690 C C . LEU A 1 89 ? -5.308 -11.659 -3.179 1.00 94.88 89 LEU A C 1
ATOM 692 O O . LEU A 1 89 ? -5.649 -12.278 -4.182 1.00 94.88 89 LEU A O 1
ATOM 696 N N . GLY A 1 90 ? -5.806 -10.453 -2.893 1.00 91.94 90 GLY A N 1
ATOM 697 C CA . GLY A 1 90 ? -6.812 -9.797 -3.735 1.00 91.94 90 GLY A CA 1
ATOM 698 C C . GLY A 1 90 ? -6.336 -9.566 -5.173 1.00 91.94 90 GLY A C 1
ATOM 699 O O . GLY A 1 90 ? -7.120 -9.665 -6.109 1.00 91.94 90 GLY A O 1
ATOM 700 N N . SER A 1 91 ? -5.036 -9.331 -5.374 1.00 90.38 91 SER A N 1
ATOM 701 C CA . SER A 1 91 ? -4.472 -9.147 -6.716 1.00 90.38 91 SER A CA 1
ATOM 702 C C . SER A 1 91 ? -4.411 -10.427 -7.561 1.00 90.38 91 SER A C 1
ATOM 704 O O . SER A 1 91 ? -4.258 -10.323 -8.782 1.00 90.38 91 SER A O 1
ATOM 706 N N . LEU A 1 92 ? -4.510 -11.606 -6.936 1.00 89.69 92 LEU A N 1
ATOM 707 C CA . LEU A 1 92 ? -4.649 -12.882 -7.642 1.00 89.69 92 LEU A CA 1
ATOM 708 C C . LEU A 1 92 ? -6.064 -13.034 -8.206 1.00 89.69 92 LEU A C 1
ATOM 710 O O . LEU A 1 92 ? -6.205 -13.420 -9.353 1.00 89.69 92 LEU A O 1
ATOM 714 N N . LEU A 1 93 ? -7.083 -12.615 -7.449 1.00 87.00 93 LEU A N 1
ATOM 715 C CA . LEU A 1 93 ? -8.484 -12.641 -7.893 1.00 87.00 93 LEU A CA 1
ATOM 716 C C . LEU A 1 93 ? -8.749 -11.720 -9.094 1.00 87.00 93 LEU A C 1
ATOM 718 O O . LEU A 1 93 ? -9.664 -11.958 -9.863 1.00 87.00 93 LEU A O 1
ATOM 722 N N . ASP A 1 94 ? -7.961 -10.652 -9.241 1.00 79.50 94 ASP A N 1
ATOM 723 C CA . ASP A 1 94 ? -8.011 -9.741 -10.395 1.00 79.50 94 ASP A CA 1
ATOM 724 C C . ASP A 1 94 ? -7.305 -10.315 -11.649 1.00 79.50 94 ASP A C 1
ATOM 726 O O . ASP A 1 94 ? -7.290 -9.647 -12.686 1.00 79.50 94 ASP A O 1
ATOM 730 N N . ALA A 1 95 ? -6.597 -11.447 -11.534 1.00 72.62 95 ALA A N 1
ATOM 731 C CA . ALA A 1 95 ? -5.832 -12.060 -12.625 1.00 72.62 95 ALA A CA 1
ATOM 732 C C . ALA A 1 95 ? -6.555 -13.240 -13.302 1.00 72.62 95 ALA A C 1
ATOM 734 O O . ALA A 1 95 ? -6.126 -13.631 -14.389 1.00 72.62 95 ALA A O 1
ATOM 735 N N . ASP A 1 96 ? -7.613 -13.761 -12.672 1.00 53.16 96 ASP A N 1
ATOM 736 C CA . A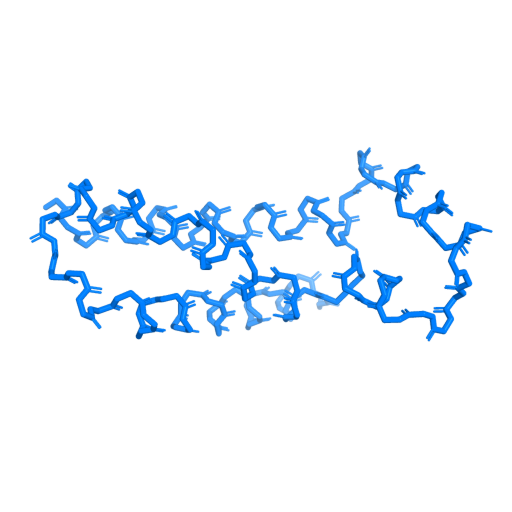SP A 1 96 ? -8.547 -14.755 -13.222 1.00 53.16 96 ASP A CA 1
ATOM 737 C C . ASP A 1 96 ? -9.667 -14.073 -14.035 1.00 53.16 96 ASP A C 1
ATOM 739 O O . ASP A 1 96 ? -10.084 -14.650 -15.067 1.00 53.16 96 ASP A O 1
#

Organism: NCBI:txid135487

Foldseek 3Di:
DLVVLLVVLLVVLLVVLCVQAPDPVCVVVLVVCCVVQNCPDPSNVCSHQSLNVSLVSLLVCLVVSCVVNVHDPVCSNVSSNVSSVVSNVVVVVVVD

pLDDT: mean 95.28, std 5.61, range [53.16, 98.31]

Sequence (96 aa):
MTVLILVLWVLAVARVTRLVTRDKLTEPFRTWVVTRRGVDSQIAYLVHCSWCSSIWVAFATAPAAIALSGLSWWLLPIIALAASHLTGLGSLLDAD